Protein AF-A0A7J3FCK1-F1 (afdb_monomer)

Solvent-accessible surface area (backbone atoms only — not comparable to full-atom values): 7908 Å² total; per-residue (Å²): 134,86,77,78,52,69,68,61,55,51,53,49,53,53,52,51,51,50,53,52,50,51,50,51,51,52,52,51,52,50,52,53,50,54,51,50,51,51,50,53,52,49,52,50,52,52,43,54,52,49,47,60,57,46,50,59,52,50,47,51,46,51,52,52,43,43,55,51,28,47,52,54,34,58,73,70,72,55,53,74,66,56,32,52,52,45,35,52,54,56,53,58,51,46,54,72,69,55,76,52,95,49,37,46,59,48,69,57,64,90,57,51,68,80,31,56,40,78,43,100,86,75,48,81,46,74,58,87,71,82,54,67,49,70,44,74,48,133

Structure (mmCIF, N/CA/C/O backbone):
data_AF-A0A7J3FCK1-F1
#
_entry.id   AF-A0A7J3FCK1-F1
#
loop_
_atom_site.group_PDB
_atom_site.id
_atom_site.type_symbol
_atom_site.label_atom_id
_atom_site.label_alt_id
_atom_site.label_comp_id
_atom_site.label_asym_id
_atom_site.label_entity_id
_atom_site.label_seq_id
_atom_site.pdbx_PDB_ins_code
_atom_site.Cartn_x
_atom_site.Cartn_y
_atom_site.Cartn_z
_atom_site.occupancy
_atom_site.B_iso_or_equiv
_atom_site.auth_seq_id
_atom_site.auth_comp_id
_atom_site.auth_asym_id
_atom_site.auth_atom_id
_atom_site.pdbx_PDB_model_num
ATOM 1 N N . MET A 1 1 ? 55.760 12.446 -58.199 1.00 43.28 1 MET A N 1
ATOM 2 C CA . MET A 1 1 ? 54.383 11.967 -58.460 1.00 43.28 1 MET A CA 1
ATOM 3 C C . MET A 1 1 ? 54.231 10.581 -57.853 1.00 43.28 1 MET A C 1
ATOM 5 O O . MET A 1 1 ? 54.668 9.609 -58.455 1.00 43.28 1 MET A O 1
ATOM 9 N N . ALA A 1 2 ? 53.710 10.486 -56.630 1.00 46.47 2 ALA A N 1
ATOM 10 C CA . ALA A 1 2 ? 53.495 9.200 -55.975 1.00 46.47 2 ALA A CA 1
ATOM 11 C C . ALA A 1 2 ? 52.265 8.522 -56.599 1.00 46.47 2 ALA A C 1
ATOM 13 O O . 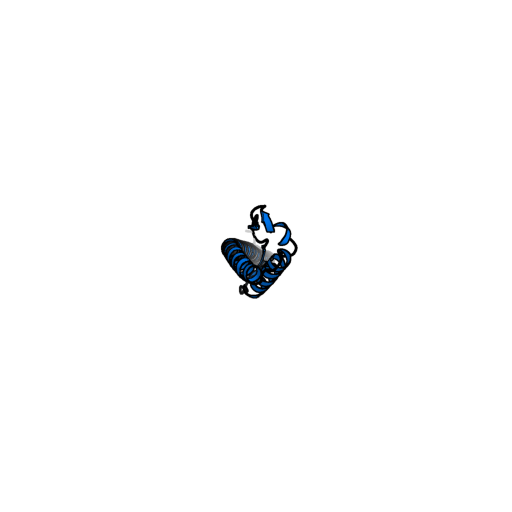ALA A 1 2 ? 51.143 8.995 -56.432 1.00 46.47 2 ALA A O 1
ATOM 14 N N . ARG A 1 3 ? 52.471 7.440 -57.357 1.00 52.16 3 ARG A N 1
ATOM 15 C CA . ARG A 1 3 ? 51.379 6.546 -57.756 1.00 52.16 3 ARG A CA 1
ATOM 16 C C . ARG A 1 3 ? 50.979 5.756 -56.514 1.00 52.16 3 ARG A C 1
ATOM 18 O O . ARG A 1 3 ? 51.686 4.827 -56.136 1.00 52.16 3 ARG A O 1
ATOM 25 N N . ALA A 1 4 ? 49.890 6.151 -55.861 1.00 54.97 4 ALA A N 1
ATOM 26 C CA . ALA A 1 4 ? 49.275 5.327 -54.830 1.00 54.97 4 ALA A CA 1
ATOM 27 C C . ALA A 1 4 ? 48.928 3.968 -55.458 1.00 54.97 4 ALA A C 1
ATOM 29 O O . ALA A 1 4 ? 48.210 3.900 -56.457 1.00 54.97 4 ALA A O 1
ATOM 30 N N . SER A 1 5 ? 49.509 2.893 -54.933 1.00 62.75 5 SER A N 1
ATOM 31 C CA . SER A 1 5 ? 49.263 1.544 -55.423 1.00 62.75 5 SER A CA 1
ATOM 32 C C . SER A 1 5 ? 47.830 1.147 -55.053 1.00 62.75 5 SER A C 1
ATOM 34 O O . SER A 1 5 ? 47.439 1.217 -53.890 1.00 62.75 5 SER A O 1
ATOM 36 N N . ALA A 1 6 ? 47.038 0.725 -56.044 1.00 66.94 6 ALA A N 1
ATOM 37 C CA . ALA A 1 6 ? 45.673 0.214 -55.877 1.00 66.94 6 ALA A CA 1
ATOM 38 C C . ALA A 1 6 ? 45.441 -0.689 -54.635 1.00 66.94 6 ALA A C 1
ATOM 40 O O . ALA A 1 6 ? 44.416 -0.507 -53.977 1.00 66.94 6 ALA A O 1
ATOM 41 N N . PRO A 1 7 ? 46.360 -1.600 -54.237 1.00 68.56 7 PRO A N 1
ATOM 42 C CA . PRO A 1 7 ? 46.202 -2.379 -53.003 1.00 68.56 7 PRO A CA 1
ATOM 43 C C . PRO A 1 7 ? 46.215 -1.541 -51.715 1.00 68.56 7 PRO A C 1
ATOM 45 O O . PRO A 1 7 ? 45.473 -1.852 -50.789 1.00 68.56 7 PRO A O 1
ATOM 48 N N . LEU A 1 8 ? 47.003 -0.464 -51.643 1.00 73.75 8 LEU A N 1
ATOM 49 C CA . LEU A 1 8 ? 47.047 0.415 -50.469 1.00 73.75 8 LEU A CA 1
ATOM 50 C C . LEU A 1 8 ? 45.715 1.163 -50.294 1.00 73.75 8 LEU A C 1
ATOM 52 O O . LEU A 1 8 ? 45.219 1.319 -49.180 1.00 73.75 8 LEU A O 1
ATOM 56 N N . LEU A 1 9 ? 45.109 1.569 -51.415 1.00 69.12 9 LEU A N 1
ATOM 57 C CA . LEU A 1 9 ? 43.795 2.209 -51.447 1.00 69.12 9 LEU A CA 1
ATOM 58 C C . LEU A 1 9 ? 42.681 1.233 -51.029 1.00 69.12 9 LEU A C 1
ATOM 60 O O . LEU A 1 9 ? 41.778 1.611 -50.289 1.00 69.12 9 LEU A O 1
ATOM 64 N N . ALA A 1 10 ? 42.769 -0.032 -51.449 1.00 70.50 10 ALA A N 1
ATOM 65 C CA . ALA A 1 10 ? 41.818 -1.073 -51.062 1.00 70.50 10 ALA A CA 1
ATOM 66 C C . ALA A 1 10 ? 41.871 -1.390 -49.556 1.00 70.50 10 ALA A C 1
ATOM 68 O O . ALA A 1 10 ? 40.825 -1.488 -48.915 1.00 70.50 10 ALA A O 1
ATOM 69 N N . VAL A 1 11 ? 43.072 -1.489 -48.972 1.00 76.12 11 VAL A N 1
ATOM 70 C CA . VAL A 1 11 ? 43.249 -1.686 -47.521 1.00 76.12 11 VAL A CA 1
ATOM 71 C C . VAL A 1 11 ? 42.714 -0.487 -46.736 1.00 76.12 11 VAL A C 1
ATOM 73 O O . VAL A 1 11 ? 42.028 -0.670 -45.732 1.00 76.12 11 VAL A O 1
ATOM 76 N N . PHE A 1 12 ? 42.962 0.734 -47.216 1.00 74.94 12 PHE A N 1
ATOM 77 C CA . PHE A 1 12 ? 42.421 1.949 -46.608 1.00 74.94 12 PHE A CA 1
ATOM 78 C C . PHE A 1 12 ? 40.883 1.969 -46.623 1.00 74.94 12 PHE A C 1
ATOM 80 O O . PHE A 1 12 ? 40.261 2.226 -45.593 1.00 74.94 12 PHE A O 1
ATOM 87 N N . LEU A 1 13 ? 40.261 1.632 -47.757 1.00 78.38 13 LEU A N 1
ATOM 88 C CA . LEU A 1 13 ? 38.801 1.567 -47.886 1.00 78.38 13 LEU A CA 1
ATOM 89 C C . LEU A 1 13 ? 38.179 0.487 -46.990 1.00 78.38 13 LEU A C 1
ATOM 91 O O . LEU A 1 13 ? 37.160 0.744 -46.350 1.00 78.38 13 LEU A O 1
ATOM 95 N N . LEU A 1 14 ? 38.800 -0.692 -46.898 1.00 77.31 14 LEU A N 1
ATOM 96 C CA . LEU A 1 14 ? 38.358 -1.761 -45.996 1.00 77.31 14 LEU A CA 1
ATOM 97 C C . LEU A 1 14 ? 38.465 -1.349 -44.524 1.00 77.31 14 LEU A C 1
ATOM 99 O O . LEU A 1 14 ? 37.531 -1.574 -43.757 1.00 77.31 14 LEU A O 1
ATOM 103 N N . GLY A 1 15 ? 39.566 -0.701 -44.132 1.00 78.31 15 GLY A N 1
ATOM 104 C CA . GLY A 1 15 ? 39.733 -0.175 -42.777 1.00 78.31 15 GLY A CA 1
ATOM 105 C C . GLY A 1 15 ? 38.679 0.878 -42.432 1.00 78.31 15 GLY A C 1
ATOM 106 O O . GLY A 1 15 ? 38.098 0.851 -41.350 1.00 78.31 15 GLY A O 1
ATOM 107 N N . MET A 1 16 ? 38.366 1.762 -43.378 1.00 82.38 16 MET A N 1
ATOM 108 C CA . MET A 1 16 ? 37.346 2.792 -43.199 1.00 82.38 16 MET A CA 1
ATOM 109 C C . MET A 1 16 ? 35.929 2.199 -43.091 1.00 82.38 16 MET A C 1
ATOM 111 O O . MET A 1 16 ? 35.144 2.639 -42.254 1.00 82.38 16 MET A O 1
ATOM 115 N N . LEU A 1 17 ? 35.613 1.158 -43.871 1.00 78.75 17 LEU A N 1
ATOM 116 C CA . LEU A 1 17 ? 34.353 0.411 -43.757 1.00 78.75 17 LEU A CA 1
ATOM 117 C C . LEU A 1 17 ? 34.213 -0.286 -42.399 1.00 78.75 17 LEU A C 1
ATOM 119 O O . LEU A 1 17 ? 33.144 -0.231 -41.792 1.00 78.75 17 LEU A O 1
ATOM 123 N N . LEU A 1 18 ? 35.288 -0.900 -41.899 1.00 78.31 18 LEU A N 1
ATOM 124 C CA . LEU A 1 18 ? 35.298 -1.523 -40.574 1.00 78.31 18 LEU A CA 1
ATOM 125 C C . LEU A 1 18 ? 35.080 -0.492 -39.461 1.00 78.31 18 LEU A C 1
ATOM 127 O O . LEU A 1 18 ? 34.305 -0.754 -38.546 1.00 78.31 18 LEU A O 1
ATOM 131 N N . LEU A 1 19 ? 35.692 0.692 -39.565 1.00 79.44 19 LEU A N 1
ATOM 132 C CA . LEU A 1 19 ? 35.480 1.790 -38.614 1.00 79.44 19 LEU A CA 1
ATOM 133 C C . LEU A 1 19 ? 34.040 2.321 -38.632 1.00 79.44 19 LEU A C 1
ATOM 135 O O . LEU A 1 19 ? 33.487 2.637 -37.583 1.00 79.44 19 LEU A O 1
ATOM 139 N N . LEU A 1 20 ? 33.408 2.398 -39.804 1.00 83.44 20 LEU A N 1
ATOM 140 C CA . LEU A 1 20 ? 32.002 2.801 -39.915 1.00 83.44 20 LEU A CA 1
ATOM 141 C C . LEU A 1 20 ? 31.060 1.757 -39.304 1.00 83.44 20 LEU A C 1
ATOM 143 O O . LEU A 1 20 ? 30.101 2.116 -38.619 1.00 83.44 20 LEU A O 1
ATOM 147 N N . LEU A 1 21 ? 31.346 0.470 -39.510 1.00 79.38 21 LEU A N 1
ATOM 148 C CA . LEU A 1 21 ? 30.587 -0.628 -38.910 1.00 79.38 21 LEU A CA 1
ATOM 149 C C . LEU A 1 21 ? 30.695 -0.618 -37.381 1.00 79.38 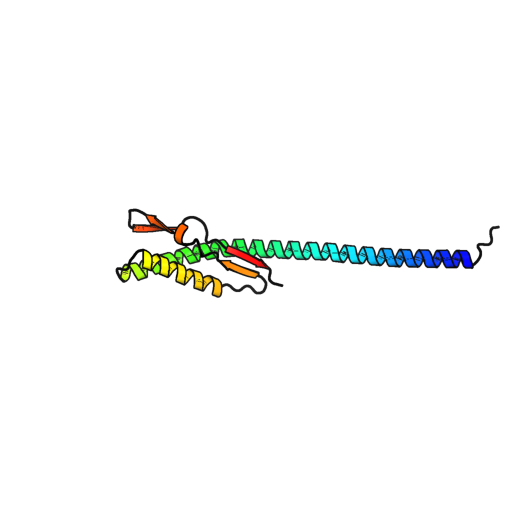21 LEU A C 1
ATOM 151 O O . LEU A 1 21 ? 29.676 -0.719 -36.696 1.00 79.38 21 LEU A O 1
ATOM 155 N N . THR A 1 22 ? 31.901 -0.442 -36.835 1.00 77.94 22 THR A N 1
ATOM 156 C CA . THR A 1 22 ? 32.088 -0.369 -35.380 1.0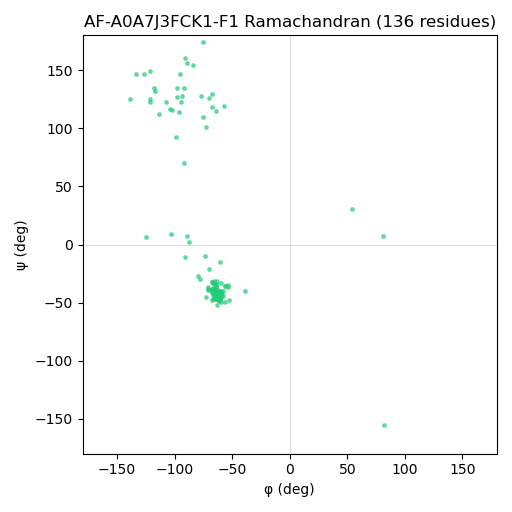0 77.94 22 THR A CA 1
ATOM 157 C C . THR A 1 22 ? 31.439 0.883 -34.795 1.00 77.94 22 THR A C 1
ATOM 159 O O . THR A 1 22 ? 30.713 0.766 -33.809 1.00 77.94 22 THR A O 1
ATOM 162 N N . ALA A 1 23 ? 31.584 2.048 -35.434 1.00 76.12 23 ALA A N 1
ATOM 163 C CA . ALA A 1 23 ? 30.923 3.284 -35.012 1.00 76.12 23 ALA A CA 1
ATOM 164 C C . ALA A 1 23 ? 29.390 3.157 -35.012 1.00 76.12 23 ALA A C 1
ATOM 166 O O . ALA A 1 23 ? 28.738 3.571 -34.054 1.00 76.12 23 ALA A O 1
ATOM 167 N N . SER A 1 24 ? 28.806 2.530 -36.038 1.00 75.19 24 SER A N 1
ATOM 168 C CA . SER A 1 24 ? 27.363 2.264 -36.096 1.00 75.19 24 SER A CA 1
ATOM 169 C C . SER A 1 24 ? 26.911 1.334 -34.969 1.00 75.19 24 SER A C 1
ATOM 171 O O . SER A 1 24 ? 25.906 1.607 -34.310 1.00 75.19 24 SER A O 1
ATOM 173 N N . SER A 1 25 ? 27.676 0.272 -34.698 1.00 72.81 25 SER A N 1
ATOM 174 C CA . SER A 1 25 ? 27.366 -0.653 -33.605 1.00 72.81 25 SER A CA 1
ATOM 175 C C . SER A 1 25 ? 27.450 0.020 -32.230 1.00 72.81 25 SER A C 1
ATOM 177 O O . SER A 1 25 ? 26.564 -0.179 -31.404 1.00 72.81 25 SER A O 1
ATOM 179 N N . MET A 1 26 ? 28.451 0.880 -32.010 1.00 68.44 26 MET A N 1
ATOM 180 C CA . MET A 1 26 ? 28.614 1.643 -30.771 1.00 68.44 26 MET A CA 1
ATOM 181 C C . MET A 1 26 ? 27.504 2.676 -30.579 1.00 68.44 26 MET A C 1
ATOM 183 O O . MET A 1 26 ? 26.975 2.788 -29.478 1.00 68.44 26 MET A O 1
ATOM 187 N N . LEU A 1 27 ? 27.109 3.388 -31.639 1.00 72.56 27 LEU A N 1
ATOM 188 C CA . LEU A 1 27 ? 25.976 4.316 -31.590 1.00 72.56 27 LEU A CA 1
ATOM 189 C C . LEU A 1 27 ? 24.686 3.582 -31.219 1.00 72.56 27 LEU A C 1
ATOM 191 O O . LEU A 1 27 ? 23.969 4.016 -30.324 1.00 72.56 27 LEU A O 1
ATOM 195 N N . ARG A 1 28 ? 24.413 2.442 -31.862 1.00 74.75 28 ARG A N 1
ATOM 196 C CA . ARG A 1 28 ? 23.222 1.637 -31.577 1.00 74.75 28 ARG A CA 1
ATOM 197 C C . ARG A 1 28 ? 23.215 1.105 -30.143 1.00 74.75 28 ARG A C 1
ATOM 199 O O . ARG A 1 28 ? 22.201 1.235 -29.468 1.00 74.75 28 ARG A O 1
ATOM 206 N N . ALA A 1 29 ? 24.343 0.580 -29.667 1.00 71.69 29 ALA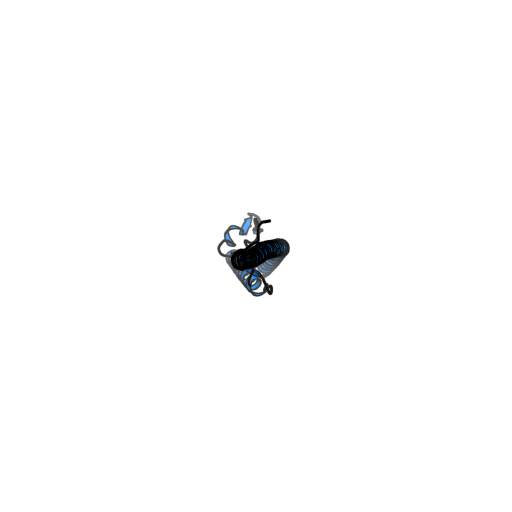 A N 1
ATOM 207 C CA . ALA A 1 29 ? 24.484 0.126 -28.287 1.00 71.69 29 ALA A CA 1
ATOM 208 C C . ALA A 1 29 ? 24.301 1.276 -27.280 1.00 71.69 29 ALA A C 1
ATOM 210 O O . ALA A 1 29 ? 23.649 1.089 -26.258 1.00 71.69 29 ALA A O 1
ATOM 211 N N . GLY A 1 30 ? 24.819 2.471 -27.584 1.00 71.62 30 GLY A N 1
ATOM 212 C CA . GLY A 1 30 ? 24.608 3.674 -26.775 1.00 71.62 30 GLY A CA 1
ATOM 213 C C . GLY A 1 30 ? 23.131 4.059 -26.675 1.00 71.62 30 GLY A C 1
ATOM 214 O O . GLY A 1 30 ? 22.623 4.236 -25.570 1.00 71.62 30 GLY A O 1
ATOM 215 N N . TYR A 1 31 ? 22.418 4.092 -27.807 1.00 72.06 31 TYR A N 1
ATOM 216 C CA . TYR A 1 31 ? 20.974 4.348 -27.832 1.00 72.06 31 TYR A CA 1
ATOM 217 C C . TYR A 1 31 ? 20.171 3.281 -27.077 1.00 72.06 31 TYR A C 1
ATOM 219 O O . TYR A 1 31 ? 19.233 3.613 -26.355 1.00 72.06 31 TYR A O 1
ATOM 227 N N . GLU A 1 32 ? 20.517 1.999 -27.212 1.00 75.56 32 GLU A N 1
ATOM 228 C CA . GLU A 1 32 ? 19.857 0.904 -26.485 1.00 75.56 32 GLU A CA 1
ATOM 229 C C . GLU A 1 32 ? 20.067 1.015 -24.964 1.00 75.56 32 GLU A C 1
ATOM 231 O O . GLU A 1 32 ? 19.154 0.738 -24.186 1.00 75.56 32 GLU A O 1
ATOM 236 N N . LEU A 1 33 ? 21.242 1.471 -24.525 1.00 75.50 33 LEU A N 1
ATOM 237 C CA . LEU A 1 33 ? 21.549 1.654 -23.108 1.00 75.50 33 LEU A CA 1
ATOM 238 C C . LEU A 1 33 ? 20.803 2.863 -22.522 1.00 75.50 33 LEU A C 1
ATOM 240 O O . LEU A 1 33 ? 20.152 2.736 -21.486 1.00 75.50 33 LEU A O 1
ATOM 244 N N . GLU A 1 34 ? 20.804 3.994 -23.229 1.00 74.50 34 GLU A N 1
ATOM 245 C CA . GLU A 1 34 ? 20.095 5.216 -22.826 1.00 74.50 34 GLU A CA 1
ATOM 246 C C . GLU A 1 34 ? 18.570 5.013 -22.796 1.00 74.50 34 GLU A C 1
ATOM 248 O O . GLU A 1 34 ? 17.895 5.398 -21.840 1.00 74.50 34 GLU A O 1
ATOM 253 N N . THR A 1 35 ? 18.012 4.330 -23.800 1.00 76.56 35 THR A N 1
ATOM 254 C CA . THR A 1 35 ? 16.580 3.983 -23.817 1.00 76.56 35 THR A CA 1
ATOM 255 C C . THR A 1 35 ? 16.210 3.038 -22.679 1.00 76.56 35 THR A C 1
ATOM 257 O O . THR A 1 35 ? 15.174 3.232 -22.043 1.00 76.56 35 THR A O 1
ATOM 260 N N . ARG A 1 36 ? 17.058 2.054 -22.354 1.00 73.69 36 ARG A N 1
ATOM 261 C CA . ARG A 1 36 ? 16.827 1.153 -21.218 1.00 73.69 36 ARG A CA 1
ATOM 262 C C . ARG A 1 36 ? 16.847 1.895 -19.882 1.00 73.69 36 ARG A C 1
ATOM 264 O O . ARG A 1 36 ? 15.979 1.644 -19.046 1.00 73.69 36 ARG A O 1
ATOM 271 N N . GLU A 1 37 ? 17.790 2.812 -19.680 1.00 80.62 37 GLU A N 1
ATOM 272 C CA . GLU A 1 37 ? 17.838 3.651 -18.476 1.00 80.62 37 GLU A CA 1
ATOM 273 C C . GLU A 1 37 ? 16.601 4.547 -18.353 1.00 80.62 37 GLU A C 1
ATOM 275 O O . GLU A 1 37 ? 16.007 4.635 -17.275 1.00 80.62 37 GLU A O 1
ATOM 280 N N . LEU A 1 38 ? 16.159 5.157 -19.457 1.00 79.56 38 LEU A N 1
ATOM 281 C CA . LEU A 1 38 ? 14.935 5.959 -19.497 1.00 79.56 38 LEU A CA 1
ATOM 282 C C . LEU A 1 38 ? 13.693 5.130 -19.151 1.00 79.56 38 LEU A C 1
ATOM 284 O O . LEU A 1 38 ? 12.886 5.572 -18.333 1.00 79.56 38 LEU A O 1
ATOM 288 N N . ILE A 1 39 ? 13.563 3.920 -19.705 1.00 77.38 39 ILE A N 1
ATOM 289 C CA . ILE A 1 39 ? 12.450 3.004 -19.409 1.00 77.38 39 ILE A CA 1
ATOM 290 C C . ILE A 1 39 ? 12.440 2.625 -17.924 1.00 77.38 39 ILE A C 1
ATOM 292 O O . ILE A 1 39 ? 11.393 2.698 -17.283 1.00 77.38 39 ILE A O 1
ATOM 296 N N . LEU A 1 40 ? 13.594 2.270 -17.348 1.00 79.94 40 LEU A N 1
ATOM 297 C CA . LEU A 1 40 ? 13.696 1.928 -15.925 1.00 79.94 40 LEU A CA 1
ATOM 298 C C . LEU A 1 40 ? 13.354 3.120 -15.025 1.00 79.94 40 LEU A C 1
ATOM 300 O O . LEU A 1 40 ? 12.624 2.974 -14.042 1.00 79.94 40 LEU A O 1
ATOM 304 N N . LYS A 1 41 ? 13.842 4.313 -15.375 1.00 82.56 41 LYS A N 1
ATOM 305 C CA . LYS A 1 41 ? 13.532 5.545 -14.647 1.00 82.56 41 LYS A CA 1
ATOM 306 C C . LYS A 1 41 ? 12.042 5.865 -14.714 1.00 82.56 41 LYS A C 1
ATOM 308 O O . LYS A 1 41 ? 11.447 6.195 -13.691 1.00 82.56 41 LYS A O 1
ATOM 313 N N . GLN A 1 42 ? 11.430 5.741 -15.888 1.00 79.81 42 GLN A N 1
ATOM 314 C CA . GLN A 1 42 ? 10.000 5.959 -16.067 1.00 79.81 42 GLN A CA 1
ATOM 315 C C . GLN A 1 42 ? 9.174 4.935 -15.278 1.00 79.81 42 GLN A C 1
ATOM 317 O O . GLN A 1 42 ? 8.274 5.338 -14.549 1.00 79.81 42 GLN A O 1
ATOM 322 N N . ALA A 1 43 ? 9.526 3.647 -15.331 1.00 77.00 43 ALA A N 1
ATOM 323 C CA . ALA A 1 43 ? 8.866 2.598 -14.551 1.00 77.00 43 ALA A CA 1
ATOM 324 C C . ALA A 1 43 ? 8.937 2.872 -13.037 1.00 77.00 4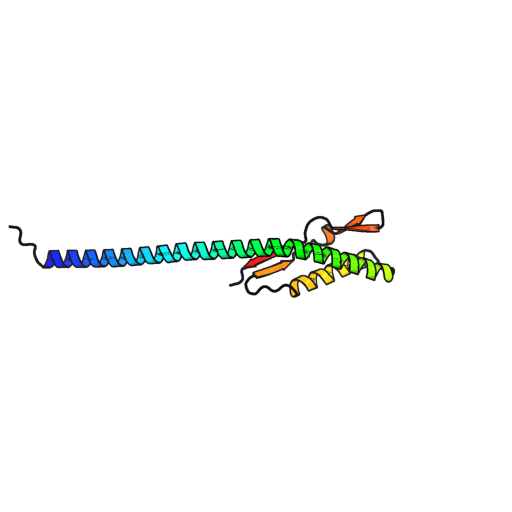3 ALA A C 1
ATOM 326 O O . ALA A 1 43 ? 7.933 2.752 -12.335 1.00 77.00 43 ALA A O 1
ATOM 327 N N . SER A 1 44 ? 10.099 3.312 -12.540 1.00 80.44 44 SER A N 1
ATOM 328 C CA . SER A 1 44 ? 10.287 3.709 -11.138 1.00 80.44 44 SER A CA 1
ATOM 329 C C . SER A 1 44 ? 9.431 4.922 -10.755 1.00 80.44 44 SER A C 1
ATOM 331 O O . SER A 1 44 ? 8.781 4.921 -9.709 1.00 80.44 44 SER A O 1
ATOM 333 N N . LEU A 1 45 ? 9.371 5.953 -11.605 1.00 81.06 45 LEU A N 1
ATOM 334 C CA . LEU A 1 45 ? 8.522 7.127 -11.374 1.00 81.06 45 LEU A CA 1
ATOM 335 C C . LEU A 1 45 ? 7.035 6.756 -11.346 1.00 81.06 45 LEU A C 1
ATOM 337 O O . LEU A 1 45 ? 6.313 7.214 -10.461 1.00 81.06 45 LEU A O 1
ATOM 341 N N . THR A 1 46 ? 6.587 5.901 -12.266 1.00 76.81 46 THR A N 1
ATOM 342 C CA . THR A 1 46 ? 5.209 5.401 -12.299 1.00 76.81 46 THR A CA 1
ATOM 343 C C . THR A 1 46 ? 4.876 4.601 -11.040 1.00 76.81 46 THR A C 1
ATOM 345 O O . THR A 1 46 ? 3.856 4.877 -10.414 1.00 76.81 46 THR A O 1
ATOM 348 N N . ALA A 1 47 ? 5.748 3.683 -10.609 1.00 76.62 47 ALA A N 1
ATOM 349 C CA . ALA A 1 47 ? 5.548 2.912 -9.380 1.00 76.62 47 ALA A CA 1
ATOM 350 C C . ALA A 1 47 ? 5.464 3.816 -8.136 1.00 76.62 47 ALA A C 1
ATOM 352 O O . ALA A 1 47 ? 4.549 3.673 -7.329 1.00 76.62 47 ALA A O 1
ATOM 353 N N . ASN A 1 48 ? 6.361 4.801 -8.017 1.00 76.31 48 ASN A N 1
ATOM 354 C CA . ASN A 1 48 ? 6.348 5.764 -6.912 1.00 76.31 48 ASN A CA 1
ATOM 355 C C . ASN A 1 48 ? 5.100 6.658 -6.917 1.00 76.31 48 ASN A C 1
ATOM 357 O O . ASN A 1 48 ? 4.563 6.981 -5.860 1.00 76.31 48 ASN A O 1
ATOM 361 N N . SER A 1 49 ? 4.632 7.074 -8.096 1.00 78.12 49 SER A N 1
ATOM 362 C CA . SER A 1 49 ? 3.401 7.858 -8.218 1.00 78.12 49 SER A CA 1
ATOM 363 C C . SER A 1 49 ? 2.175 7.046 -7.809 1.00 78.12 49 SER A C 1
ATOM 365 O O . SER A 1 49 ? 1.305 7.574 -7.120 1.00 78.12 49 SER A O 1
ATOM 367 N N . ILE A 1 50 ? 2.110 5.775 -8.217 1.00 75.44 50 ILE A N 1
ATOM 368 C CA . IL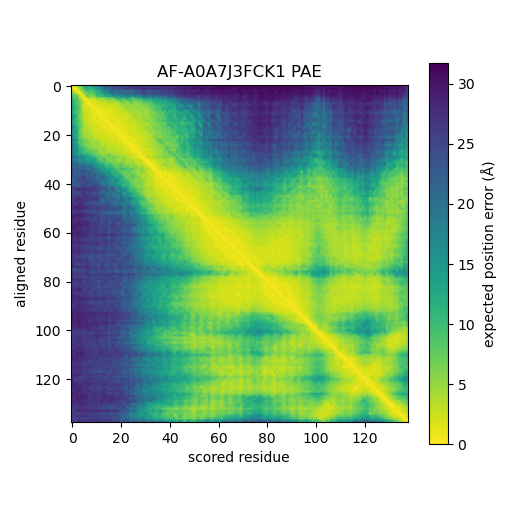E A 1 50 ? 1.026 4.867 -7.834 1.00 75.44 50 ILE A CA 1
ATOM 369 C C . ILE A 1 50 ? 1.050 4.653 -6.323 1.00 75.44 50 ILE A C 1
ATOM 371 O O . ILE A 1 50 ? 0.014 4.844 -5.703 1.00 75.44 50 ILE A O 1
ATOM 375 N N . LEU A 1 51 ? 2.217 4.384 -5.724 1.00 75.25 51 LEU A N 1
ATOM 376 C CA . LEU A 1 51 ? 2.364 4.246 -4.269 1.00 75.25 51 LEU A CA 1
ATOM 377 C C . LEU A 1 51 ? 1.803 5.440 -3.502 1.00 75.25 51 LEU A C 1
ATOM 379 O O . LEU A 1 51 ? 1.026 5.247 -2.578 1.00 75.25 51 LEU A O 1
ATOM 383 N N . LYS A 1 52 ? 2.144 6.667 -3.908 1.00 77.12 52 LYS A N 1
ATOM 384 C CA . LYS A 1 52 ? 1.639 7.874 -3.236 1.00 77.12 52 LYS A CA 1
ATOM 385 C C . LYS A 1 52 ? 0.124 8.041 -3.360 1.00 77.12 52 LYS A C 1
ATOM 387 O O . LYS A 1 52 ? -0.508 8.510 -2.421 1.00 77.12 52 LYS A O 1
ATOM 392 N N . SER A 1 53 ? -0.457 7.686 -4.508 1.00 76.38 53 SER A N 1
ATOM 393 C CA . SER A 1 53 ? -1.916 7.727 -4.697 1.00 76.38 53 SER A CA 1
ATOM 394 C C . SER A 1 53 ? -2.607 6.682 -3.818 1.00 76.38 53 SER A C 1
ATOM 396 O O . SER A 1 53 ? -3.540 6.986 -3.080 1.00 76.38 53 SER A O 1
ATOM 398 N N . VAL A 1 54 ? -2.075 5.463 -3.861 1.00 76.56 54 VAL A N 1
ATOM 399 C CA . VAL A 1 54 ? -2.509 4.285 -3.108 1.00 76.56 54 VAL A CA 1
ATOM 400 C C . VAL A 1 54 ? -2.431 4.533 -1.603 1.00 76.56 54 VAL A C 1
ATOM 402 O O . VAL A 1 54 ? -3.351 4.157 -0.894 1.00 76.56 54 VAL A O 1
ATOM 405 N N . GLU A 1 55 ? -1.390 5.195 -1.099 1.00 78.44 55 GLU A N 1
ATOM 406 C CA . GLU A 1 55 ? -1.201 5.455 0.334 1.00 78.44 55 GLU A CA 1
ATOM 407 C C . GLU A 1 55 ? -2.400 6.189 0.954 1.00 78.44 55 GLU A C 1
ATOM 409 O O . GLU A 1 55 ? -2.966 5.739 1.951 1.00 78.44 55 GLU A O 1
ATOM 414 N N . SER A 1 56 ? -2.851 7.283 0.332 1.00 78.31 56 SER A N 1
ATOM 415 C CA . SER A 1 56 ? -4.016 8.041 0.809 1.00 78.31 56 SER A CA 1
ATOM 416 C C . SER A 1 56 ? -5.296 7.200 0.803 1.00 78.31 56 SER A C 1
ATOM 418 O O . SER A 1 56 ? -6.125 7.298 1.714 1.00 78.31 56 SER A O 1
ATOM 420 N N . GLU A 1 57 ? -5.473 6.383 -0.231 1.00 80.19 57 GLU A N 1
ATOM 421 C CA . GLU A 1 57 ? -6.634 5.511 -0.376 1.00 80.19 57 GLU A CA 1
ATOM 422 C C . GLU A 1 57 ? -6.601 4.345 0.634 1.00 80.19 57 GLU A C 1
ATOM 424 O O . GLU A 1 57 ? -7.633 4.045 1.235 1.00 80.19 57 GLU A O 1
ATOM 429 N N . LEU A 1 58 ? -5.429 3.752 0.911 1.00 79.44 58 LEU A N 1
ATOM 430 C CA . LEU A 1 58 ? -5.254 2.693 1.918 1.00 79.44 58 LEU A CA 1
ATOM 431 C C . LEU A 1 58 ? -5.595 3.204 3.307 1.00 79.44 58 LEU A C 1
ATOM 433 O O . LEU A 1 58 ? -6.309 2.536 4.048 1.00 79.44 58 LEU A O 1
ATOM 437 N N . ASN A 1 59 ? -5.116 4.398 3.651 1.00 80.50 59 ASN A N 1
ATOM 438 C CA . ASN A 1 59 ? -5.397 5.000 4.951 1.00 80.50 59 ASN A CA 1
ATOM 439 C C . ASN A 1 59 ? -6.888 5.300 5.113 1.00 80.50 59 ASN A C 1
ATOM 441 O O . ASN A 1 59 ? -7.467 5.040 6.167 1.00 80.50 59 ASN A O 1
ATOM 445 N N . SER A 1 60 ? -7.527 5.791 4.047 1.00 83.25 60 SER A N 1
ATOM 446 C CA . SER A 1 60 ? -8.972 6.022 4.039 1.00 83.25 60 SER A CA 1
ATOM 447 C C . SER A 1 60 ? -9.733 4.712 4.230 1.00 83.25 60 SER A C 1
ATOM 449 O O . SER A 1 60 ? -10.633 4.642 5.064 1.00 83.25 60 SER A O 1
ATOM 451 N N . TYR A 1 61 ? -9.355 3.651 3.512 1.00 83.75 61 TYR A N 1
ATOM 452 C CA . TYR A 1 61 ? -9.977 2.345 3.696 1.00 83.75 61 TYR A CA 1
ATOM 453 C C . TYR A 1 61 ? -9.754 1.803 5.105 1.00 83.75 61 TYR A C 1
ATOM 455 O O . TYR A 1 61 ? -10.699 1.312 5.709 1.00 83.75 61 TYR A O 1
ATOM 463 N N . LEU A 1 62 ? -8.537 1.888 5.646 1.00 82.62 62 LEU A N 1
ATOM 464 C CA . LEU A 1 62 ? -8.236 1.389 6.984 1.00 82.62 62 LEU A CA 1
ATOM 465 C C . LEU A 1 62 ? -9.100 2.088 8.036 1.00 82.62 62 LEU A C 1
ATOM 467 O O . LEU A 1 62 ? -9.630 1.425 8.925 1.00 82.62 62 LEU A O 1
ATOM 471 N N . TYR A 1 63 ? -9.310 3.398 7.895 1.00 84.94 63 TYR A N 1
ATOM 472 C CA . TYR A 1 63 ? -10.241 4.150 8.731 1.00 84.94 63 TYR A CA 1
ATOM 473 C C . TYR A 1 63 ? -11.680 3.619 8.620 1.00 84.94 63 TYR A C 1
ATOM 475 O O . TYR A 1 63 ? -12.318 3.347 9.640 1.00 84.94 63 TYR A O 1
ATOM 483 N N . TRP A 1 64 ? -12.185 3.424 7.396 1.00 87.06 64 TRP A N 1
ATOM 484 C CA . TRP A 1 64 ? -13.530 2.886 7.159 1.00 87.06 64 TRP A CA 1
ATOM 485 C C . TRP A 1 64 ? -13.701 1.470 7.702 1.00 87.06 64 TRP A C 1
ATOM 487 O O . TRP A 1 64 ? -14.666 1.208 8.415 1.00 87.06 64 TRP A O 1
ATOM 497 N N . ALA A 1 65 ? -12.756 0.580 7.405 1.00 86.12 65 ALA A N 1
ATOM 498 C CA . ALA A 1 65 ? -12.752 -0.794 7.877 1.00 86.12 65 ALA A CA 1
ATOM 499 C C . ALA A 1 65 ? -12.720 -0.839 9.405 1.00 86.12 65 ALA A C 1
ATOM 501 O O . ALA A 1 65 ? -13.512 -1.553 10.008 1.00 86.12 65 ALA A O 1
ATOM 502 N N . SER A 1 66 ? -11.868 -0.038 10.043 1.00 86.94 66 SER A N 1
ATOM 503 C CA . SER A 1 66 ? -11.782 0.004 11.505 1.00 86.94 66 SER A CA 1
ATOM 504 C C . SER A 1 66 ? -13.071 0.525 12.125 1.00 86.94 66 SER A C 1
ATOM 506 O O . SER A 1 66 ? -13.614 -0.116 13.018 1.00 86.94 66 SER A O 1
ATOM 508 N N . SER A 1 67 ? -13.631 1.610 11.588 1.00 88.25 67 SER A N 1
ATOM 509 C CA . SER A 1 67 ? -14.901 2.167 12.066 1.00 88.25 67 SER A CA 1
ATOM 510 C C . SER A 1 67 ? -16.054 1.171 11.923 1.00 88.25 67 SER A C 1
ATOM 512 O O . SER A 1 67 ? -16.856 1.014 12.842 1.00 88.25 67 SER A O 1
ATOM 514 N N . SER A 1 68 ? -16.134 0.466 10.789 1.00 90.94 68 SER A N 1
ATOM 515 C CA . SER A 1 68 ? -17.193 -0.515 10.565 1.00 90.94 68 SER A CA 1
ATOM 516 C C . SER A 1 68 ? -17.020 -1.757 11.437 1.00 90.94 68 SER A C 1
ATOM 518 O O . SER A 1 68 ? -18.014 -2.263 11.944 1.00 90.94 68 SER A O 1
ATOM 520 N N . VAL A 1 69 ? -15.787 -2.240 11.657 1.00 91.44 69 VAL A N 1
ATOM 521 C CA . VAL A 1 69 ? -15.545 -3.379 12.563 1.00 91.44 69 VAL A CA 1
ATOM 522 C C . VAL A 1 69 ? -15.881 -2.984 13.994 1.00 91.44 69 VAL A C 1
ATOM 524 O O . VAL A 1 69 ? -16.573 -3.729 14.675 1.00 91.44 69 VAL A O 1
ATOM 527 N N . MET A 1 70 ? -15.427 -1.814 14.447 1.00 87.75 70 MET A N 1
ATOM 528 C CA . MET A 1 70 ? -15.733 -1.327 15.792 1.00 87.75 70 MET A CA 1
ATOM 529 C C . MET A 1 70 ? -17.241 -1.223 16.022 1.00 87.75 70 MET A C 1
ATOM 531 O O . MET A 1 70 ? -17.716 -1.584 17.094 1.00 87.75 70 MET A O 1
ATOM 535 N N . TYR A 1 71 ? -17.996 -0.768 15.017 1.00 90.00 71 TYR A N 1
ATOM 536 C CA . TYR A 1 71 ? -19.451 -0.713 15.101 1.00 90.00 71 TYR A CA 1
ATOM 537 C C . TYR A 1 71 ? -20.087 -2.108 15.165 1.00 90.00 71 TYR A C 1
ATOM 539 O O . TYR A 1 71 ? -20.936 -2.345 16.017 1.00 90.00 71 TYR A O 1
ATOM 547 N N . GLU A 1 72 ? -19.674 -3.031 14.295 1.00 90.56 72 GLU A N 1
ATOM 548 C CA . GLU A 1 72 ? -20.203 -4.403 14.247 1.00 90.56 72 GLU A CA 1
ATOM 549 C C . GLU A 1 72 ? -19.909 -5.181 15.532 1.00 90.56 72 GLU A C 1
ATOM 551 O O . GLU A 1 72 ? -20.822 -5.705 16.160 1.00 90.56 72 GLU A O 1
ATOM 556 N N . VAL A 1 73 ? -18.649 -5.205 15.962 1.00 90.25 73 VAL A N 1
ATOM 557 C CA . VAL A 1 73 ? -18.233 -5.937 17.165 1.00 90.25 73 VAL A CA 1
ATOM 558 C C . VAL A 1 73 ? -18.807 -5.279 18.418 1.00 90.25 73 VAL A C 1
ATOM 560 O O . VAL A 1 73 ? -19.264 -5.973 19.319 1.00 90.25 73 VAL A O 1
ATOM 563 N N . GLY A 1 74 ? -18.852 -3.943 18.465 1.00 86.19 74 GLY A N 1
ATOM 564 C CA . GLY A 1 74 ? -19.481 -3.217 19.568 1.00 86.19 74 GLY A CA 1
ATOM 565 C C . GLY A 1 74 ? -20.987 -3.475 19.670 1.00 86.19 74 GLY A C 1
ATOM 566 O O . GLY A 1 74 ? -21.521 -3.537 20.774 1.00 86.19 74 GLY A O 1
ATOM 567 N N . TRP A 1 75 ? -21.670 -3.666 18.537 1.00 89.06 75 TRP A N 1
ATOM 568 C CA . TRP A 1 75 ? -23.084 -4.049 18.502 1.00 89.06 75 TRP A CA 1
ATOM 569 C C . TRP A 1 75 ? -23.326 -5.463 19.047 1.00 89.06 75 TRP A C 1
AT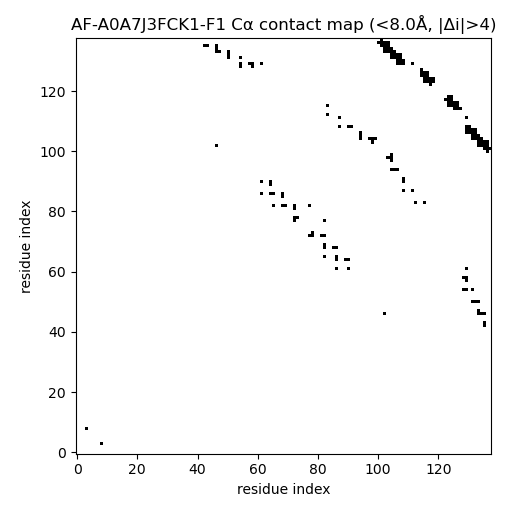OM 571 O O . TRP A 1 75 ? -24.357 -5.715 19.667 1.00 89.06 75 TRP A O 1
ATOM 581 N N . GLU A 1 76 ? -22.378 -6.374 18.838 1.00 90.44 76 GLU A N 1
ATOM 582 C CA . GLU A 1 76 ? -22.441 -7.768 19.296 1.00 90.44 76 GLU A CA 1
ATOM 583 C C . GLU A 1 76 ? -21.860 -7.980 20.707 1.00 90.44 76 GLU A C 1
ATOM 585 O O . GLU A 1 76 ? -21.754 -9.119 21.156 1.00 90.44 76 GLU A O 1
ATOM 590 N N . GLU A 1 77 ? -21.504 -6.900 21.418 1.00 88.06 77 GLU A N 1
ATOM 591 C CA . GLU A 1 77 ? -20.803 -6.937 22.716 1.00 88.06 77 GLU A CA 1
ATOM 592 C C . GLU A 1 77 ? -19.494 -7.753 22.676 1.00 88.06 77 GLU A C 1
ATOM 594 O O . GLU A 1 77 ? -19.081 -8.364 23.665 1.00 88.06 77 GLU A O 1
ATOM 599 N N . GLY A 1 78 ? -18.832 -7.768 21.520 1.00 85.81 78 GLY A N 1
ATOM 600 C CA . GLY A 1 78 ? -17.587 -8.491 21.318 1.00 85.81 78 GLY A CA 1
ATOM 601 C C . GLY A 1 78 ? -16.369 -7.812 21.949 1.00 85.81 78 GLY A C 1
ATOM 602 O O . GLY A 1 78 ? -16.406 -6.711 22.499 1.00 85.81 78 GLY A O 1
ATOM 603 N N . SER A 1 79 ? -15.250 -8.514 21.870 1.00 89.88 79 SER A N 1
ATOM 604 C CA . SER A 1 79 ? -13.975 -8.176 22.490 1.00 89.88 79 SER A CA 1
ATOM 605 C C . SER A 1 79 ? -13.063 -7.336 21.591 1.00 89.88 79 SER A C 1
ATOM 607 O O . SER A 1 79 ? -13.149 -7.354 20.363 1.00 89.88 79 SER A O 1
ATOM 609 N N . GLU A 1 80 ? -12.086 -6.666 22.207 1.00 87.62 80 GLU A N 1
ATOM 610 C CA . GLU A 1 80 ? -11.014 -5.949 21.498 1.00 87.62 80 GLU A CA 1
ATOM 611 C C . GLU A 1 80 ? -10.267 -6.842 20.493 1.00 87.62 80 GLU A C 1
ATOM 613 O O . GLU A 1 80 ? -9.879 -6.390 19.415 1.00 87.62 80 GLU A O 1
ATOM 618 N N . ASN A 1 81 ? -10.091 -8.127 20.815 1.00 88.81 81 ASN A N 1
ATOM 619 C CA . ASN A 1 81 ? -9.448 -9.081 19.916 1.00 88.81 81 ASN A CA 1
ATOM 620 C C . ASN A 1 81 ? -10.289 -9.335 18.661 1.00 88.81 81 ASN A C 1
ATOM 622 O O . ASN A 1 81 ? -9.731 -9.404 17.570 1.00 88.81 81 ASN A O 1
ATOM 626 N N . GLU A 1 82 ? -11.613 -9.429 18.788 1.00 90.12 82 GLU A N 1
ATOM 627 C CA . GLU A 1 82 ? -12.510 -9.595 17.637 1.00 90.12 82 GLU A CA 1
ATOM 628 C C . GLU A 1 82 ? -12.486 -8.363 16.727 1.00 90.12 82 GLU A C 1
ATOM 630 O O . GLU A 1 82 ? -12.501 -8.506 15.503 1.00 90.12 82 GLU A O 1
ATOM 635 N N . VAL A 1 83 ? -12.327 -7.163 17.300 1.00 89.19 83 VAL A N 1
ATOM 636 C CA . VAL A 1 83 ? -12.096 -5.943 16.513 1.00 89.19 83 VAL A CA 1
ATOM 637 C C . VAL A 1 83 ? -10.798 -6.045 15.711 1.00 89.19 83 V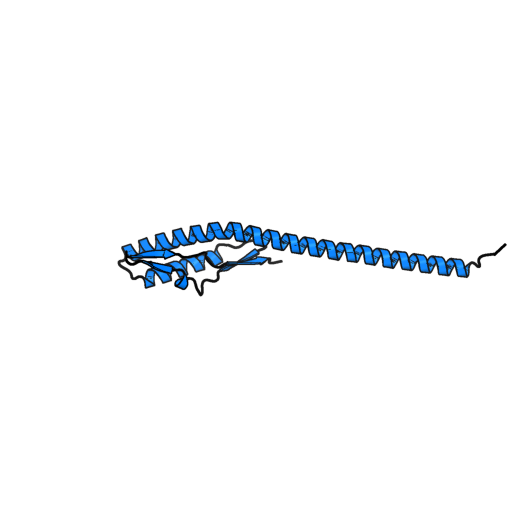AL A C 1
ATOM 639 O O . VAL A 1 83 ? -10.782 -5.795 14.506 1.00 89.19 83 VAL A O 1
ATOM 642 N N . VAL A 1 84 ? -9.701 -6.444 16.352 1.00 88.00 84 VAL A N 1
ATOM 643 C CA . VAL A 1 84 ? -8.397 -6.556 15.683 1.00 88.00 84 VAL A CA 1
ATOM 644 C C . VAL A 1 84 ? -8.424 -7.606 14.565 1.00 88.00 84 VAL A C 1
ATOM 646 O O . VAL A 1 84 ? -7.957 -7.331 13.458 1.00 88.00 84 VAL A O 1
ATOM 649 N N . GLU A 1 85 ? -9.008 -8.782 14.807 1.00 89.56 85 GLU A N 1
ATOM 650 C CA . GLU A 1 85 ? -9.150 -9.832 13.785 1.00 89.56 85 GLU A CA 1
ATOM 651 C C . GLU A 1 85 ? -10.047 -9.393 12.620 1.00 89.56 85 GLU A C 1
ATOM 653 O O . GLU A 1 85 ? -9.742 -9.666 11.453 1.00 89.56 85 GLU A O 1
ATOM 658 N N . GLY A 1 86 ? -11.132 -8.668 12.906 1.00 89.50 86 GLY A N 1
ATOM 659 C CA . GLY A 1 86 ? -12.009 -8.115 11.877 1.00 89.50 86 GLY A CA 1
ATOM 660 C C . GLY A 1 86 ? -11.286 -7.107 10.981 1.00 89.50 86 GLY A C 1
ATOM 661 O O . GLY A 1 86 ? -11.435 -7.142 9.755 1.00 89.50 86 GLY A O 1
ATOM 662 N N . ILE A 1 87 ? -10.452 -6.243 11.571 1.00 87.94 87 ILE A N 1
ATOM 663 C CA . ILE A 1 87 ? -9.649 -5.260 10.828 1.00 87.94 87 ILE A CA 1
ATOM 664 C C . ILE A 1 87 ? -8.627 -5.975 9.940 1.00 87.94 87 ILE A C 1
ATOM 666 O O . ILE A 1 87 ? -8.541 -5.674 8.748 1.00 87.94 87 ILE A O 1
ATOM 670 N N . LEU A 1 88 ? -7.904 -6.960 10.484 1.00 86.31 88 LEU A N 1
ATOM 671 C CA . LEU A 1 88 ? -6.948 -7.780 9.731 1.00 86.31 88 LEU A CA 1
ATOM 672 C C . LEU A 1 88 ? -7.621 -8.494 8.555 1.00 86.31 88 LEU A C 1
ATOM 674 O O . LEU A 1 88 ? -7.117 -8.466 7.432 1.00 86.31 88 LEU A O 1
ATOM 678 N N . THR A 1 89 ? -8.798 -9.072 8.788 1.00 88.25 89 THR A N 1
ATOM 679 C CA . THR A 1 89 ? -9.579 -9.758 7.753 1.00 88.25 89 THR A CA 1
ATOM 680 C C . THR A 1 89 ? -9.955 -8.811 6.615 1.00 88.25 89 THR A C 1
ATOM 682 O O . THR A 1 89 ? -9.752 -9.132 5.442 1.00 88.25 89 THR A O 1
ATOM 685 N N . ARG A 1 90 ? -10.436 -7.605 6.939 1.00 86.06 90 ARG A N 1
ATOM 686 C CA . ARG A 1 90 ? -10.769 -6.580 5.937 1.00 86.06 90 ARG A CA 1
ATOM 687 C C . ARG A 1 90 ? -9.539 -6.034 5.214 1.00 86.06 90 ARG A C 1
ATOM 689 O O . ARG A 1 90 ? -9.646 -5.698 4.034 1.00 86.06 90 ARG A O 1
ATOM 696 N N . ALA A 1 91 ? -8.388 -5.965 5.877 1.00 80.25 91 ALA A N 1
ATOM 697 C CA . ALA A 1 91 ? -7.126 -5.561 5.264 1.00 80.25 91 ALA A CA 1
ATOM 698 C C . ALA A 1 91 ? -6.581 -6.625 4.288 1.00 80.25 91 ALA A C 1
ATOM 700 O O . ALA A 1 91 ? -6.088 -6.276 3.221 1.00 80.25 91 ALA A O 1
ATOM 701 N N . MET A 1 92 ? -6.744 -7.921 4.570 1.00 79.62 92 MET A N 1
ATOM 702 C CA . MET A 1 92 ? -6.384 -8.990 3.618 1.00 79.62 92 MET A CA 1
ATOM 703 C C . MET A 1 92 ? -7.256 -8.971 2.351 1.00 79.62 92 MET A C 1
ATOM 705 O O . MET A 1 92 ? -6.806 -9.315 1.255 1.00 79.62 92 MET A O 1
ATOM 709 N N . MET A 1 93 ? -8.518 -8.547 2.466 1.00 80.00 93 MET A N 1
ATOM 710 C CA . MET A 1 93 ? -9.390 -8.387 1.297 1.00 80.00 93 MET A CA 1
ATOM 711 C C . MET A 1 93 ? -8.928 -7.247 0.373 1.00 80.00 93 MET A C 1
ATOM 713 O O . MET A 1 93 ? -9.069 -7.372 -0.844 1.00 80.00 93 MET A O 1
ATOM 717 N N . LEU A 1 94 ? -8.330 -6.178 0.917 1.00 75.25 94 LEU A N 1
ATOM 718 C CA . LEU A 1 94 ? -7.765 -5.077 0.120 1.00 75.25 94 LEU A CA 1
ATOM 719 C C . LEU A 1 94 ? -6.641 -5.527 -0.803 1.00 75.25 94 LEU A C 1
ATOM 721 O O . LEU A 1 94 ? -6.620 -5.131 -1.967 1.00 75.25 94 LEU A O 1
ATOM 725 N N . GLU A 1 95 ? -5.719 -6.344 -0.290 1.00 69.50 95 GLU A N 1
ATOM 726 C CA . GLU A 1 95 ? -4.576 -6.832 -1.069 1.00 69.50 95 GLU A CA 1
ATOM 727 C C . GLU A 1 95 ? -5.046 -7.543 -2.347 1.00 69.50 95 GLU A C 1
ATOM 729 O O . GLU A 1 95 ? -4.463 -7.399 -3.419 1.00 69.50 95 GLU A O 1
ATOM 734 N N . ASN A 1 96 ? -6.178 -8.245 -2.261 1.00 68.25 96 ASN A N 1
ATOM 735 C CA . ASN A 1 96 ? -6.787 -8.925 -3.397 1.00 68.25 96 ASN A CA 1
ATOM 736 C C . ASN A 1 96 ? -7.593 -7.996 -4.321 1.00 68.25 96 ASN A C 1
ATOM 738 O O . ASN A 1 96 ? -7.734 -8.300 -5.511 1.00 68.25 96 ASN A O 1
ATOM 742 N N . ALA A 1 97 ? -8.134 -6.897 -3.790 1.00 69.19 97 ALA A N 1
ATOM 743 C CA . ALA A 1 97 ? -8.977 -5.957 -4.523 1.00 69.19 97 ALA A CA 1
ATOM 744 C C . ALA A 1 97 ? -8.169 -5.008 -5.421 1.00 69.19 97 ALA A C 1
ATOM 746 O O . ALA A 1 97 ? -8.661 -4.584 -6.468 1.00 69.19 97 ALA A O 1
ATOM 747 N N . TRP A 1 98 ? -6.929 -4.682 -5.049 1.00 70.25 98 TRP A N 1
ATOM 748 C CA . TRP A 1 98 ? -6.087 -3.759 -5.808 1.00 70.25 98 TRP A CA 1
ATOM 749 C C . TRP A 1 98 ? -5.094 -4.480 -6.706 1.00 70.25 98 TRP A C 1
ATOM 751 O O . TRP A 1 98 ? -3.969 -4.799 -6.329 1.00 70.25 98 TRP A O 1
ATOM 761 N N . LYS A 1 99 ? -5.521 -4.690 -7.951 1.00 67.25 99 LYS A N 1
ATOM 762 C CA . LYS A 1 99 ? -4.676 -5.211 -9.025 1.00 67.25 99 LYS A CA 1
ATOM 763 C C . LYS A 1 99 ? -4.481 -4.138 -10.082 1.00 67.25 99 LYS A C 1
ATOM 765 O O . LYS A 1 99 ? -5.420 -3.780 -10.790 1.00 67.25 99 LYS A O 1
ATOM 770 N N . PHE A 1 100 ? -3.253 -3.650 -10.208 1.00 69.81 100 PHE A N 1
ATOM 771 C CA . PHE A 1 100 ? -2.854 -2.794 -11.318 1.00 69.81 100 PHE A CA 1
ATOM 772 C C . PHE A 1 100 ? -2.201 -3.655 -12.398 1.00 69.81 100 PHE A C 1
ATOM 774 O O . PHE A 1 100 ? -1.538 -4.645 -12.098 1.00 69.81 100 PHE A O 1
ATOM 781 N N . SER A 1 101 ? -2.376 -3.287 -13.667 1.00 71.25 101 SER A N 1
ATOM 782 C CA . SER A 1 101 ? -1.902 -4.109 -14.788 1.00 71.25 101 SER A CA 1
ATOM 783 C C . SER A 1 101 ? -0.380 -4.280 -14.816 1.00 71.25 101 SER A C 1
ATOM 785 O O . SER A 1 101 ? 0.101 -5.323 -15.238 1.00 71.25 101 SER A O 1
ATOM 787 N N . ASN A 1 102 ? 0.365 -3.271 -14.350 1.00 74.12 102 ASN A N 1
ATOM 788 C CA . ASN A 1 102 ? 1.829 -3.216 -14.457 1.00 74.12 102 ASN A CA 1
ATOM 789 C C . ASN A 1 102 ? 2.505 -3.028 -13.087 1.00 74.12 102 ASN A C 1
ATOM 791 O O . ASN A 1 102 ? 3.706 -2.772 -13.006 1.00 74.12 102 ASN A O 1
ATOM 795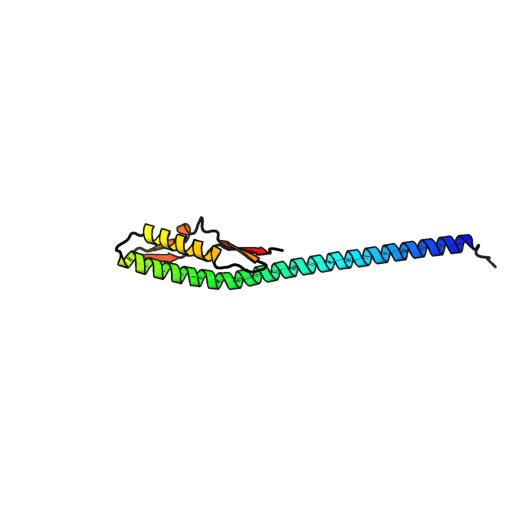 N N . VAL A 1 103 ? 1.732 -3.077 -11.998 1.00 71.81 103 VAL A N 1
ATOM 796 C CA . VAL A 1 103 ? 2.228 -2.870 -10.636 1.00 71.81 103 VAL A CA 1
ATOM 797 C C . VAL A 1 103 ? 1.564 -3.870 -9.703 1.00 71.81 103 VAL A C 1
ATOM 799 O O . VAL A 1 103 ? 0.342 -3.938 -9.605 1.00 71.81 103 VAL A O 1
ATOM 802 N N . GLN A 1 104 ? 2.389 -4.621 -8.989 1.00 78.69 104 GLN A N 1
ATOM 803 C CA . GLN A 1 104 ? 1.967 -5.468 -7.891 1.00 78.69 104 GLN A CA 1
ATOM 804 C C . GLN A 1 104 ? 2.129 -4.693 -6.590 1.00 78.69 104 GLN A C 1
ATOM 806 O O . GLN A 1 104 ? 3.226 -4.226 -6.279 1.00 78.69 104 GLN A O 1
ATOM 811 N N . LEU A 1 105 ? 1.030 -4.548 -5.858 1.00 75.44 105 LEU A N 1
ATOM 812 C CA . LEU A 1 105 ? 1.026 -4.023 -4.503 1.00 75.44 105 LEU A CA 1
ATOM 813 C C . LEU A 1 105 ? 1.140 -5.193 -3.520 1.00 75.44 105 LEU A C 1
ATOM 815 O O . LEU A 1 105 ? 0.447 -6.192 -3.681 1.00 75.44 105 LEU A O 1
ATOM 819 N N . GLU A 1 106 ? 1.997 -5.058 -2.518 1.00 78.19 106 GLU A N 1
ATOM 820 C CA . GLU A 1 106 ? 2.146 -6.003 -1.408 1.00 78.19 106 GLU A CA 1
ATOM 821 C C . GLU A 1 106 ? 1.876 -5.240 -0.107 1.00 78.19 106 GLU A C 1
ATOM 823 O O . GLU A 1 106 ? 2.501 -4.197 0.131 1.00 78.19 106 GLU A O 1
ATOM 828 N N . LEU A 1 107 ? 0.936 -5.731 0.707 1.00 78.50 107 LEU A N 1
ATOM 829 C CA . LEU A 1 107 ? 0.613 -5.152 2.014 1.00 78.50 107 LEU A CA 1
ATOM 830 C C . LEU A 1 107 ? 1.335 -5.934 3.117 1.00 78.50 107 LEU A C 1
ATOM 832 O O . LEU A 1 107 ? 1.186 -7.145 3.235 1.00 78.50 107 LEU A O 1
ATOM 836 N N . HIS A 1 108 ? 2.081 -5.243 3.977 1.00 80.38 108 HIS A N 1
ATOM 837 C CA . HIS A 1 108 ? 2.855 -5.868 5.056 1.00 80.38 108 HIS A CA 1
ATOM 838 C C . HIS A 1 108 ? 2.029 -5.926 6.347 1.00 80.38 108 HIS A C 1
ATOM 840 O O . HIS A 1 108 ? 2.279 -5.201 7.308 1.00 80.38 108 HIS A O 1
ATOM 846 N N . LEU A 1 109 ? 0.995 -6.771 6.359 1.00 77.75 109 LEU A N 1
ATOM 847 C CA . LEU A 1 109 ? 0.006 -6.829 7.449 1.00 77.75 109 LEU A CA 1
ATOM 848 C C . LEU A 1 109 ? 0.518 -7.485 8.744 1.00 77.75 109 LEU A C 1
ATOM 850 O O . LEU A 1 109 ? -0.153 -7.399 9.771 1.00 77.75 109 LEU A O 1
ATOM 854 N N . GLU A 1 110 ? 1.698 -8.109 8.715 1.00 77.44 110 GLU A N 1
ATOM 855 C CA . GLU A 1 110 ? 2.307 -8.837 9.842 1.00 77.44 110 GLU A CA 1
ATOM 856 C C . GLU A 1 110 ? 2.397 -7.979 11.115 1.00 77.44 110 GLU A C 1
ATOM 858 O O . GLU A 1 110 ? 2.130 -8.463 12.214 1.00 77.44 110 GLU A O 1
ATOM 863 N N . ASN A 1 111 ? 2.663 -6.681 10.947 1.00 75.81 111 ASN A N 1
ATOM 864 C CA . ASN A 1 111 ? 2.826 -5.732 12.048 1.00 75.81 111 ASN A CA 1
ATOM 865 C C . ASN A 1 111 ? 1.596 -4.839 12.256 1.00 75.81 111 ASN A C 1
ATOM 867 O O . ASN A 1 111 ? 1.661 -3.898 13.040 1.00 75.81 111 ASN A O 1
ATOM 871 N N . LEU A 1 112 ? 0.460 -5.099 11.586 1.00 78.25 112 LEU A N 1
ATOM 872 C CA . LEU A 1 112 ? -0.716 -4.219 11.671 1.00 78.25 112 LEU A CA 1
ATOM 873 C C . LEU A 1 112 ? -1.189 -4.032 13.122 1.00 78.25 112 LEU A C 1
ATOM 875 O O . LEU A 1 112 ? -1.580 -2.934 13.504 1.00 78.25 112 LEU A O 1
ATOM 879 N N . ARG A 1 113 ? -1.084 -5.082 13.948 1.00 82.62 113 ARG A N 1
ATOM 880 C CA . ARG A 1 113 ? -1.435 -5.032 15.378 1.00 82.62 113 ARG A CA 1
ATOM 881 C C . ARG A 1 113 ? -0.620 -4.010 16.162 1.00 82.62 113 ARG A C 1
ATOM 883 O O . ARG A 1 113 ? -1.143 -3.431 17.101 1.00 82.62 113 ARG A O 1
ATOM 890 N N . GLU A 1 114 ? 0.637 -3.787 15.787 1.00 83.38 114 GLU A N 1
ATOM 891 C CA . GLU A 1 114 ? 1.523 -2.846 16.480 1.00 83.38 114 GLU A CA 1
ATOM 892 C C . GLU A 1 114 ? 1.110 -1.389 16.253 1.00 83.38 114 GLU A C 1
ATOM 894 O O . GLU A 1 114 ? 1.464 -0.524 17.049 1.00 83.38 114 GLU A O 1
ATOM 899 N N . PHE A 1 115 ? 0.345 -1.125 15.190 1.00 82.00 115 PHE A N 1
ATOM 900 C CA . PHE A 1 115 ? -0.181 0.196 14.856 1.00 82.00 115 PHE A CA 1
ATOM 901 C C . PHE A 1 115 ? -1.562 0.466 15.467 1.00 82.00 115 PHE A C 1
ATOM 903 O O . PHE A 1 115 ? -2.029 1.603 15.414 1.00 82.00 115 PHE A O 1
ATOM 910 N N . LEU A 1 116 ? -2.217 -0.555 16.028 1.00 86.25 116 LEU A N 1
ATOM 911 C CA . LEU A 1 116 ? -3.533 -0.468 16.653 1.00 86.25 116 LEU A CA 1
ATOM 912 C C . LEU A 1 116 ? -3.375 -0.303 18.169 1.00 86.25 116 LEU A C 1
ATOM 914 O O . LEU A 1 116 ? -2.913 -1.209 18.861 1.00 86.25 116 LEU A O 1
ATOM 918 N N . HIS A 1 117 ? -3.774 0.852 18.696 1.00 88.06 117 HIS A N 1
ATOM 919 C CA . HIS A 1 117 ? -3.647 1.177 20.112 1.00 88.06 117 HIS A CA 1
ATOM 920 C C . HIS A 1 117 ? -5.001 1.484 20.732 1.00 88.06 117 HIS A C 1
ATOM 922 O O . HIS A 1 117 ? -5.685 2.421 20.331 1.00 88.06 117 HIS A O 1
ATOM 928 N N . TRP A 1 118 ? -5.353 0.732 21.767 1.00 88.44 118 TRP A N 1
ATOM 929 C CA . TRP A 1 118 ? -6.511 1.045 22.589 1.00 88.44 118 TRP A CA 1
ATOM 930 C C . TRP A 1 118 ? -6.189 2.183 23.548 1.00 88.44 118 TRP A C 1
ATOM 932 O O . TRP A 1 118 ? -5.187 2.155 24.272 1.00 88.44 118 TRP A O 1
ATOM 942 N N . LEU A 1 119 ? -7.042 3.200 23.537 1.00 88.94 119 LEU A N 1
ATOM 943 C CA . LEU A 1 119 ? -6.982 4.316 24.463 1.00 88.94 119 LEU A CA 1
ATOM 944 C C . LEU A 1 119 ? -7.800 4.005 25.730 1.00 88.94 119 LEU A C 1
ATOM 946 O O . LEU A 1 119 ? -8.723 3.191 25.693 1.00 88.94 119 LEU A O 1
ATOM 950 N N . PRO A 1 120 ? -7.500 4.657 26.872 1.00 85.19 120 PRO A N 1
ATOM 951 C CA . PRO A 1 120 ? -8.208 4.413 28.134 1.00 85.19 120 PRO A CA 1
ATOM 952 C C . PRO A 1 120 ? -9.714 4.711 28.100 1.00 85.19 120 PRO A C 1
ATOM 954 O O . PRO A 1 120 ? -10.434 4.321 29.014 1.00 85.19 120 PRO A O 1
ATOM 957 N N . ASP A 1 121 ? -10.181 5.437 27.085 1.00 87.12 121 ASP A N 1
ATOM 958 C CA . ASP A 1 121 ? -11.590 5.750 26.848 1.00 87.12 121 ASP A CA 1
ATOM 959 C C . ASP A 1 121 ? -12.320 4.680 26.011 1.00 87.12 121 ASP A C 1
ATOM 961 O O . ASP A 1 121 ? -13.504 4.842 25.719 1.00 87.12 121 ASP A O 1
ATOM 965 N N . GLY A 1 122 ? -11.633 3.592 25.639 1.00 80.88 122 GLY A N 1
ATOM 966 C CA . GLY A 1 122 ? -12.172 2.513 24.811 1.00 80.88 122 GLY A CA 1
ATOM 967 C C . GLY A 1 122 ? -12.161 2.815 23.311 1.00 80.88 122 GLY A C 1
ATOM 968 O O . GLY A 1 122 ? -12.720 2.045 22.532 1.00 80.88 122 GLY A O 1
ATOM 969 N N . SER A 1 123 ? -11.548 3.922 22.882 1.00 84.00 123 SER A N 1
ATOM 970 C CA . SER A 1 123 ? -11.358 4.218 21.462 1.00 84.00 123 SER A CA 1
ATOM 971 C C . SER A 1 123 ? -10.108 3.534 20.895 1.00 84.00 123 SER A C 1
ATOM 973 O O . SER A 1 123 ? -9.162 3.215 21.619 1.00 84.00 123 SER A O 1
ATOM 975 N N . LEU A 1 124 ? -10.116 3.296 19.581 1.00 86.38 124 LEU A N 1
ATOM 976 C CA . LEU A 1 124 ? -8.999 2.704 18.850 1.00 86.38 124 LEU A CA 1
ATOM 977 C C . LEU A 1 124 ? -8.241 3.798 18.091 1.00 86.38 124 LEU A C 1
ATOM 979 O O . LEU A 1 124 ? -8.770 4.414 17.166 1.00 86.38 124 LEU A O 1
ATOM 983 N N . GLU A 1 125 ? -6.988 4.021 18.467 1.00 86.00 125 GLU A N 1
ATOM 984 C CA . GLU A 1 125 ? -6.052 4.888 17.760 1.00 86.00 125 GLU A CA 1
ATOM 985 C C . GLU A 1 125 ? -5.213 4.057 16.782 1.00 86.00 125 GLU A C 1
ATOM 987 O O . GLU A 1 125 ? -4.582 3.073 17.165 1.00 86.00 125 GLU A O 1
ATOM 992 N N . ILE A 1 126 ? -5.169 4.476 15.516 1.00 82.75 126 ILE A N 1
ATOM 993 C CA . ILE A 1 126 ? -4.308 3.875 14.492 1.00 82.75 126 ILE A CA 1
ATOM 994 C C . ILE A 1 126 ? -3.124 4.808 14.263 1.00 82.75 126 ILE A C 1
ATOM 996 O O . ILE A 1 126 ? -3.305 5.945 13.823 1.00 82.75 126 ILE A O 1
ATOM 1000 N N . ARG A 1 127 ? -1.907 4.352 14.564 1.00 81.31 127 ARG A N 1
ATOM 1001 C CA . ARG A 1 127 ? -0.691 5.157 14.392 1.00 81.31 127 ARG A CA 1
ATOM 1002 C C . ARG A 1 127 ? 0.014 4.818 13.087 1.00 81.31 127 ARG A C 1
ATOM 1004 O O . ARG A 1 127 ? 0.258 3.660 12.792 1.00 81.31 127 ARG A O 1
ATOM 1011 N N . GLY A 1 128 ? 0.429 5.842 12.348 1.00 74.75 128 GLY A N 1
ATOM 1012 C CA . GLY A 1 128 ? 1.215 5.670 11.126 1.00 74.75 128 GLY A CA 1
ATOM 1013 C C . GLY A 1 128 ? 0.375 5.330 9.894 1.00 74.75 128 GLY A C 1
ATOM 1014 O O . GLY A 1 128 ? -0.794 5.696 9.802 1.00 74.75 128 GLY A O 1
ATOM 1015 N N . PHE A 1 129 ? 1.016 4.678 8.927 1.00 69.88 129 PHE A N 1
ATOM 1016 C CA . PHE A 1 129 ? 0.439 4.335 7.630 1.00 69.88 129 PHE A CA 1
ATOM 1017 C C . PHE A 1 129 ? 0.485 2.832 7.426 1.00 69.88 129 PHE A C 1
ATOM 1019 O O . PHE A 1 129 ? 1.410 2.175 7.907 1.00 69.88 129 PHE A O 1
ATOM 1026 N N . LEU A 1 130 ? -0.485 2.299 6.684 1.00 73.69 130 LEU A N 1
ATOM 1027 C CA . LEU A 1 130 ? -0.494 0.879 6.364 1.00 73.69 130 LEU A CA 1
ATOM 1028 C C . LEU A 1 130 ? 0.742 0.558 5.499 1.00 73.69 130 LEU A C 1
ATOM 1030 O O . LEU A 1 130 ? 0.862 1.100 4.396 1.00 73.69 130 LEU A O 1
ATOM 1034 N N . PRO A 1 131 ? 1.691 -0.262 5.988 1.00 71.69 131 PRO A N 1
ATOM 1035 C CA . PRO A 1 131 ? 2.947 -0.480 5.288 1.00 71.69 131 PRO A CA 1
ATOM 1036 C C . PRO A 1 131 ? 2.682 -1.244 3.990 1.00 71.69 131 PRO A C 1
ATOM 1038 O O . PRO A 1 131 ? 2.189 -2.371 3.997 1.00 71.69 131 PRO A O 1
ATOM 1041 N N . ALA A 1 132 ? 3.016 -0.618 2.865 1.00 75.19 132 ALA A N 1
ATOM 1042 C CA . ALA A 1 132 ? 2.811 -1.173 1.537 1.00 75.19 132 ALA A CA 1
ATOM 1043 C C . ALA A 1 132 ? 4.068 -0.997 0.684 1.00 75.19 132 ALA A C 1
ATOM 1045 O O . ALA A 1 132 ? 4.785 -0.000 0.790 1.00 75.19 132 ALA A O 1
ATOM 1046 N N . SER A 1 133 ? 4.319 -1.957 -0.199 1.00 76.88 133 SER A N 1
ATOM 1047 C CA . SER A 1 133 ? 5.347 -1.844 -1.231 1.00 76.88 133 SER A CA 1
ATOM 1048 C C . SER A 1 133 ? 4.757 -2.116 -2.601 1.00 76.88 133 SER A C 1
ATOM 1050 O O . SER A 1 133 ? 3.865 -2.945 -2.743 1.00 76.88 133 SER A O 1
ATOM 1052 N N . ALA A 1 134 ? 5.280 -1.438 -3.619 1.00 74.19 134 ALA A N 1
ATOM 1053 C CA . ALA A 1 134 ? 4.891 -1.664 -4.999 1.00 74.19 134 ALA A CA 1
ATOM 1054 C C . ALA A 1 134 ? 6.087 -2.148 -5.807 1.00 74.19 134 ALA A C 1
ATOM 1056 O O . ALA A 1 134 ? 7.176 -1.573 -5.742 1.00 74.19 134 ALA A O 1
ATOM 1057 N N . LYS A 1 135 ? 5.863 -3.183 -6.611 1.00 74.38 135 LYS A N 1
ATOM 1058 C CA . LYS A 1 135 ? 6.830 -3.694 -7.577 1.00 74.38 135 LYS A CA 1
ATOM 1059 C C . LYS A 1 135 ? 6.248 -3.539 -8.969 1.00 74.38 135 LYS A C 1
ATOM 1061 O O . LYS A 1 135 ? 5.103 -3.904 -9.213 1.00 74.38 135 LYS A O 1
ATOM 1066 N N . HIS A 1 136 ? 7.036 -2.994 -9.888 1.00 70.31 136 HIS A N 1
ATOM 1067 C CA . HIS A 1 136 ? 6.662 -3.012 -11.295 1.00 70.31 136 HIS A CA 1
ATOM 1068 C C . HIS A 1 136 ? 6.705 -4.459 -11.798 1.00 70.31 136 HIS A C 1
ATOM 1070 O O . HIS A 1 136 ? 7.719 -5.138 -11.621 1.00 70.31 136 HIS A O 1
ATOM 1076 N N . VAL A 1 137 ? 5.635 -4.909 -12.445 1.00 70.81 137 VAL A N 1
ATOM 1077 C CA . VAL A 1 137 ? 5.563 -6.226 -13.089 1.00 70.81 137 VAL A CA 1
ATOM 1078 C C . VAL A 1 137 ? 5.605 -5.995 -14.594 1.00 70.81 137 VAL A C 1
ATOM 1080 O O . VAL A 1 137 ? 4.832 -5.191 -15.113 1.00 70.81 137 VAL A O 1
ATOM 1083 N N . MET A 1 138 ? 6.592 -6.607 -15.257 1.00 58.88 138 MET A N 1
ATOM 1084 C CA . MET A 1 138 ? 6.745 -6.570 -16.718 1.00 58.88 138 MET A CA 1
ATOM 1085 C C . MET A 1 138 ? 5.792 -7.540 -17.402 1.00 58.88 138 MET A C 1
ATOM 1087 O O . MET A 1 138 ? 5.618 -8.654 -16.861 1.00 58.88 138 MET A O 1
#

Mean predicted aligned error: 12.37 Å

Radius of gyration: 30.67 Å; Cα contacts (8 Å, |Δi|>4): 94; chains: 1; bounding box: 78×22×87 Å

pLDDT: mean 78.43, std 8.4, range [43.28, 91.44]

Foldseek 3Di:
DDDDDPVNVVVVVVVVVVVVVVVVVVVVVVVVVVVVVVVVVVLVVVQVVVVVVVQVVQVVQLVVQLVVLCVVCVVVVHDPVSSVVSSLVSSVVVLVVDDDPFKRKDFPCVCQVVQWDQDPVRDTGGDDTGDMHMDGHD

Secondary structure (DSSP, 8-state):
-----HHHHHHHHHHHHHHHHHHHHHHHHHHHHHHHHHHHHHHHHHHHHHHHHHHHHHHHHHHHHHHHHHHHHHHTT--HHHHHHHHHHHHHHHHHH---SSEEEEE-GGGGGGGEEE-TTS-EEEPS---EEEEE--

Sequence (138 aa):
MARASAPLLAVFLLGMLLLLLTASSMLRAGYELETRELILKQASLTANSILKSVESELNSYLYWASSSVMYEVGWEEGSENEVVEGILTRAMMLENAWKFSNVQLELHLENLREFLHWLPDGSLEIRGFLPASAKHVM